Protein AF-A0A923YGQ9-F1 (afdb_monomer)

Sequence (110 aa):
MCHENSLYKIISPGEEHYGSYVIEGGFSDPKYTVQYIAFPSVDWNNASAYYILEFDNTTSQFIQLAIVPIDGKIPKQNSDFSVDPNRVVNPIGINWENGKDLSTPPFPQK

Mean predicted aligned error: 10.94 Å

Solvent-accessible surface area (backbone atoms only — not comparable to full-atom values): 6933 Å² total; per-residue (Å²): 131,92,77,84,69,69,63,51,71,58,79,53,99,94,47,82,46,51,30,43,60,49,69,52,73,46,96,86,38,61,54,31,38,38,42,34,41,33,53,61,33,76,94,44,78,61,33,50,37,40,35,45,34,43,40,30,66,83,74,38,36,34,38,41,39,52,50,57,88,52,94,65,85,53,71,76,42,75,49,76,63,84,88,74,85,85,84,72,71,67,89,78,75,69,44,83,85,68,45,62,70,71,72,61,75,96,65,85,90,126

Nearest PDB structures (foldseek):
  7u3g-assembly1_A  TM=6.692E-01  e=9.068E+00  Homo sapiens
  3tvr-assembly1_A  TM=3.800E-01  e=2.047E+00  Streptomyces coelicolor
  3tl1-assembly2_B  TM=3.322E-01  e=1.411E+00  Streptomyces coelicolor
  2res-assembly1_A  TM=5.376E-01  e=9.563E+00  Streptomyces glaucescens

Secondary structure (DSSP, 8-state):
---S--EEEEEETTEEEEEEEEEES-TTSSEEEEEEEEPPBGGGTTB--EEEEEEETTTTEEEEEEE-SSSS-PPPEEEE----------TT---HHHHGGGGS-SS---

Foldseek 3Di:
DDPDDQWDWDDDVPDIFIWGWDKDDDPPDQKIKIWTWTQQDVVQVRDIKIWIKIAGPVVQKIWIFIDGPDDDRPDIDMDGDDDDPPPDDPVVPDDPVNVVVVPDDPDDDD

Radius of gyration: 15.87 Å; Cα contacts (8 Å, |Δi|>4): 169; chains: 1; bounding box: 42×39×34 Å

Structure (mmCIF, N/CA/C/O backbone):
data_AF-A0A923YGQ9-F1
#
_entry.id   AF-A0A923YGQ9-F1
#
loop_
_atom_site.group_PDB
_atom_site.id
_atom_site.type_symbol
_atom_site.label_atom_id
_atom_site.label_alt_id
_atom_site.label_comp_id
_atom_site.label_asym_id
_atom_site.label_entity_id
_atom_site.label_seq_id
_atom_site.pdbx_PDB_ins_code
_atom_site.Cartn_x
_atom_site.Cartn_y
_atom_site.Cartn_z
_atom_site.occupancy
_atom_site.B_iso_or_equiv
_atom_site.auth_seq_id
_atom_site.auth_comp_id
_atom_site.auth_asym_id
_atom_site.auth_atom_id
_atom_site.pdbx_PDB_model_num
ATOM 1 N N . MET A 1 1 ? 4.922 -21.841 10.056 1.00 24.30 1 MET A N 1
ATOM 2 C CA . MET A 1 1 ? 4.917 -22.174 8.616 1.00 24.30 1 MET A CA 1
ATOM 3 C C . MET A 1 1 ? 3.862 -21.291 7.964 1.00 24.30 1 MET A C 1
ATOM 5 O O . MET A 1 1 ? 2.740 -21.299 8.451 1.00 24.30 1 MET A O 1
ATOM 9 N N . CYS A 1 2 ? 4.252 -20.445 7.000 1.00 27.81 2 CYS A N 1
ATOM 10 C CA . CYS A 1 2 ? 3.382 -19.457 6.345 1.00 27.81 2 CYS A CA 1
ATOM 11 C C . CYS A 1 2 ? 2.221 -20.150 5.629 1.00 27.81 2 CYS A C 1
ATOM 13 O O . CYS A 1 2 ? 2.444 -20.849 4.643 1.00 27.81 2 CYS A O 1
ATOM 15 N N . HIS A 1 3 ? 1.004 -19.960 6.129 1.00 26.33 3 HIS A N 1
ATOM 16 C CA . HIS A 1 3 ? -0.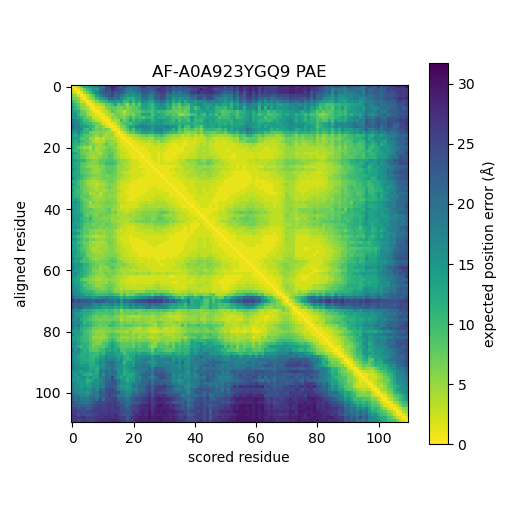206 -20.379 5.437 1.00 26.33 3 HIS A CA 1
ATOM 17 C C . HIS A 1 3 ? -0.648 -19.280 4.464 1.00 26.33 3 HIS A C 1
ATOM 19 O O . HIS A 1 3 ? -0.817 -18.131 4.856 1.00 26.33 3 HIS A O 1
ATOM 25 N N . GLU A 1 4 ? -0.790 -19.689 3.204 1.00 37.53 4 GLU A N 1
ATOM 26 C CA . GLU A 1 4 ? -1.639 -19.124 2.150 1.00 37.53 4 GLU A CA 1
ATOM 27 C C . GLU A 1 4 ? -1.487 -17.622 1.856 1.00 37.53 4 GLU A C 1
ATOM 29 O O . GLU A 1 4 ? -2.282 -16.773 2.237 1.00 37.53 4 GLU A O 1
ATOM 34 N N . ASN A 1 5 ? -0.462 -17.377 1.034 1.00 46.03 5 ASN A N 1
ATOM 35 C CA . ASN A 1 5 ? -0.346 -16.319 0.037 1.00 46.03 5 ASN A CA 1
ATOM 36 C C . ASN A 1 5 ? -0.394 -14.890 0.575 1.00 46.03 5 ASN A C 1
ATOM 38 O O . ASN A 1 5 ? -1.350 -14.150 0.366 1.00 46.03 5 ASN A O 1
ATOM 42 N N . SER A 1 6 ? 0.750 -14.452 1.101 1.00 50.09 6 SER A N 1
ATOM 43 C CA . SER A 1 6 ? 1.127 -13.043 1.288 1.00 50.09 6 SER A CA 1
ATOM 44 C C . SER A 1 6 ? 1.215 -12.238 -0.032 1.00 50.09 6 SER A C 1
ATOM 46 O O . SER A 1 6 ? 1.985 -11.286 -0.129 1.00 50.09 6 SER A O 1
ATOM 48 N N . LEU A 1 7 ? 0.470 -12.650 -1.062 1.00 54.25 7 LEU A N 1
ATOM 49 C CA . LEU A 1 7 ? 0.480 -12.125 -2.416 1.00 54.25 7 LEU A CA 1
ATOM 50 C C . LEU A 1 7 ? -0.836 -11.386 -2.635 1.00 54.25 7 LEU A C 1
ATOM 52 O O . LEU A 1 7 ? -1.906 -11.989 -2.707 1.00 54.25 7 LEU A O 1
ATOM 56 N N . TYR A 1 8 ? -0.739 -10.065 -2.658 1.00 59.19 8 TYR A N 1
ATOM 57 C CA . TYR A 1 8 ? -1.880 -9.167 -2.767 1.00 59.19 8 TYR A CA 1
ATOM 58 C C . TYR A 1 8 ? -1.795 -8.462 -4.115 1.00 59.19 8 TYR A C 1
ATOM 60 O O . TYR A 1 8 ? -0.714 -8.292 -4.678 1.00 59.19 8 TYR A O 1
ATOM 68 N N . LYS A 1 9 ? -2.954 -8.091 -4.651 1.00 59.09 9 LYS A N 1
ATOM 69 C CA . LYS A 1 9 ? -3.053 -7.282 -5.860 1.00 59.09 9 LYS A CA 1
ATOM 70 C C . LYS A 1 9 ? -3.514 -5.898 -5.436 1.00 59.09 9 LYS A C 1
ATOM 72 O O . LYS A 1 9 ? -4.609 -5.773 -4.891 1.00 59.09 9 LYS A O 1
ATOM 77 N N . ILE A 1 10 ? -2.695 -4.881 -5.682 1.00 60.25 10 ILE A N 1
ATOM 78 C CA . ILE A 1 10 ? -3.188 -3.504 -5.659 1.00 60.25 10 ILE A CA 1
ATOM 79 C C . ILE A 1 10 ? -3.832 -3.259 -7.022 1.00 60.25 10 ILE A C 1
ATOM 81 O O . ILE A 1 10 ? -3.203 -3.481 -8.058 1.00 60.25 10 ILE A O 1
ATOM 85 N N . ILE A 1 11 ? -5.104 -2.864 -7.007 1.00 56.88 11 ILE A N 1
ATOM 86 C CA . ILE A 1 11 ? -5.848 -2.461 -8.200 1.00 56.88 11 ILE A CA 1
ATOM 87 C C . ILE A 1 11 ? -6.028 -0.950 -8.109 1.00 56.88 11 ILE A C 1
ATOM 89 O O . ILE A 1 11 ? -6.793 -0.465 -7.275 1.00 56.88 11 ILE A O 1
ATOM 93 N N . SER A 1 12 ? -5.320 -0.213 -8.955 1.00 53.66 12 SER A N 1
ATOM 94 C CA . SER A 1 12 ? -5.542 1.214 -9.186 1.00 53.66 12 SER A CA 1
ATOM 95 C C . SER A 1 12 ? -6.194 1.405 -10.561 1.00 53.66 12 SER A C 1
ATOM 97 O O . SER A 1 12 ? -6.061 0.546 -11.437 1.00 53.66 12 SER A O 1
ATOM 99 N N . PRO A 1 13 ? -6.945 2.498 -10.796 1.00 44.44 13 PRO A N 1
ATOM 100 C CA . PRO A 1 13 ? -7.541 2.746 -12.106 1.00 44.44 13 PRO A CA 1
ATOM 101 C C . PRO A 1 13 ? -6.478 2.764 -13.219 1.00 44.44 13 PRO A C 1
ATOM 103 O O . PRO A 1 13 ? -5.689 3.699 -13.305 1.00 44.44 13 PRO A O 1
ATOM 106 N N . GLY A 1 14 ? -6.482 1.737 -14.075 1.00 48.34 14 GLY A N 1
ATOM 107 C CA . GLY A 1 14 ? -5.579 1.605 -15.225 1.00 48.34 14 GLY A CA 1
ATOM 108 C C . GLY A 1 14 ? -4.300 0.793 -14.988 1.00 48.34 14 GLY A C 1
ATOM 109 O O . GLY A 1 14 ? -3.602 0.526 -15.961 1.00 48.34 14 GLY A O 1
ATOM 110 N N . GLU A 1 15 ? -4.019 0.356 -13.757 1.00 58.81 15 GLU A N 1
ATOM 111 C CA . GLU A 1 15 ? -2.767 -0.321 -13.396 1.00 58.81 15 GLU A CA 1
ATOM 112 C C . GLU A 1 15 ? -3.021 -1.533 -12.481 1.00 58.81 15 GLU A C 1
ATOM 114 O O . GLU A 1 15 ? -3.774 -1.475 -11.505 1.00 58.81 15 GLU A O 1
ATOM 119 N N . GLU A 1 16 ? -2.384 -2.660 -12.805 1.00 65.25 16 GLU A N 1
ATOM 120 C CA . GLU A 1 16 ? -2.484 -3.904 -12.044 1.00 65.25 16 GLU A CA 1
ATOM 121 C C . GLU A 1 16 ? -1.088 -4.407 -11.677 1.00 65.25 16 GLU A C 1
ATOM 123 O O . GLU A 1 16 ? -0.341 -4.877 -12.536 1.00 65.25 16 GLU A O 1
ATOM 128 N N . HIS A 1 17 ? -0.746 -4.367 -10.389 1.00 70.75 17 HIS A N 1
ATOM 129 C CA . HIS A 1 17 ? 0.571 -4.798 -9.927 1.00 70.75 17 HIS A CA 1
ATOM 130 C C . HIS A 1 17 ? 0.448 -5.875 -8.861 1.00 70.75 17 HIS A C 1
ATOM 132 O O . HIS A 1 17 ? -0.185 -5.662 -7.827 1.00 70.75 17 HIS A O 1
ATOM 138 N N . TYR A 1 18 ? 1.083 -7.020 -9.110 1.00 75.19 18 TYR A N 1
ATOM 139 C CA . TYR A 1 18 ? 1.277 -8.079 -8.122 1.00 75.19 18 TYR A CA 1
ATOM 140 C C . TYR A 1 18 ? 2.514 -7.804 -7.278 1.00 75.19 18 TYR A C 1
ATOM 142 O O . TYR A 1 18 ? 3.455 -7.153 -7.731 1.00 75.19 18 TYR A O 1
ATOM 150 N N . GLY A 1 19 ? 2.518 -8.316 -6.055 1.00 76.31 19 GLY A N 1
ATOM 151 C CA . GLY A 1 19 ? 3.586 -8.038 -5.118 1.00 76.31 19 GLY A CA 1
ATOM 152 C C . GLY A 1 19 ? 3.380 -8.721 -3.782 1.00 76.31 19 GLY A C 1
ATOM 153 O O . GLY A 1 19 ? 2.404 -9.441 -3.554 1.00 76.31 19 GLY A O 1
ATOM 154 N N . SER A 1 20 ? 4.335 -8.468 -2.902 1.00 81.62 20 SER A N 1
ATOM 155 C CA . SER A 1 20 ? 4.347 -8.979 -1.536 1.00 81.62 20 SER A CA 1
ATOM 156 C C . SER A 1 20 ? 4.152 -7.832 -0.557 1.00 81.62 20 SER A C 1
ATOM 158 O O . SER A 1 20 ? 4.507 -6.692 -0.857 1.00 81.62 20 SER A O 1
ATOM 160 N N . TYR A 1 21 ? 3.645 -8.129 0.636 1.00 85.00 21 TYR A N 1
ATOM 161 C CA . TYR A 1 21 ? 3.467 -7.120 1.676 1.00 85.00 21 TYR A CA 1
ATOM 162 C C . TYR A 1 21 ? 3.826 -7.618 3.071 1.00 85.00 21 TYR A C 1
ATOM 164 O O . TYR A 1 21 ? 3.863 -8.818 3.347 1.00 85.00 21 TYR A O 1
ATOM 172 N N . VAL A 1 22 ? 4.036 -6.649 3.953 1.00 87.25 22 VAL A N 1
ATOM 173 C CA . VAL A 1 22 ? 4.053 -6.809 5.404 1.00 87.25 22 VAL A CA 1
ATOM 174 C C . VAL A 1 22 ? 3.000 -5.871 5.984 1.00 87.25 22 VAL A C 1
ATOM 176 O O . VAL A 1 22 ? 2.790 -4.773 5.467 1.00 87.25 22 VAL A O 1
ATOM 179 N N . ILE A 1 23 ? 2.321 -6.311 7.041 1.00 87.75 23 ILE A N 1
ATOM 180 C CA . ILE A 1 23 ? 1.356 -5.499 7.780 1.00 87.75 23 ILE A CA 1
ATOM 181 C C . ILE A 1 23 ? 1.883 -5.199 9.182 1.00 87.75 23 ILE A C 1
ATOM 183 O O . ILE A 1 23 ? 2.387 -6.086 9.873 1.00 87.75 23 ILE A O 1
ATOM 187 N N . GLU A 1 24 ? 1.754 -3.942 9.591 1.00 92.81 24 GLU A N 1
ATOM 188 C CA . GLU A 1 24 ? 1.865 -3.505 10.977 1.00 92.81 24 GLU A CA 1
ATOM 189 C C . GLU A 1 24 ? 0.446 -3.314 11.535 1.00 92.81 24 GLU A C 1
ATOM 191 O O . GLU A 1 24 ? -0.319 -2.487 11.030 1.00 92.81 24 GLU A O 1
ATOM 196 N N . GLY A 1 25 ? 0.090 -4.115 12.544 1.00 91.38 25 GLY A N 1
ATOM 197 C CA . GLY A 1 25 ? -1.287 -4.273 13.026 1.00 91.38 25 GLY A CA 1
ATOM 198 C C . GLY A 1 25 ? -2.036 -5.411 12.320 1.00 91.38 25 GLY A C 1
ATOM 199 O O . GLY A 1 25 ? -1.430 -6.310 11.731 1.00 91.38 25 GLY A O 1
ATOM 200 N N . GLY A 1 26 ? -3.364 -5.386 12.397 1.00 87.62 26 GLY A N 1
ATOM 201 C CA . GLY A 1 26 ? -4.274 -6.294 11.703 1.00 87.62 26 GLY A CA 1
ATOM 202 C C . GLY A 1 26 ? -5.297 -5.548 10.847 1.00 87.62 26 GLY A C 1
ATOM 203 O O . GLY A 1 26 ? -5.675 -4.423 11.149 1.00 87.62 26 GLY A O 1
ATOM 204 N N . PHE A 1 27 ? -5.809 -6.195 9.794 1.00 84.81 27 PHE A N 1
ATOM 205 C CA . PHE A 1 27 ? -6.809 -5.592 8.893 1.00 84.81 27 PHE A CA 1
ATOM 206 C C . PHE A 1 27 ? -8.108 -5.156 9.592 1.00 84.81 27 PHE A C 1
ATOM 208 O O . PHE A 1 27 ? -8.850 -4.343 9.052 1.00 84.81 27 PHE A O 1
ATOM 215 N N . SER A 1 28 ? -8.400 -5.704 10.775 1.00 87.69 28 SER A N 1
ATOM 216 C CA . SER A 1 28 ? -9.553 -5.335 11.602 1.00 87.69 28 SER A CA 1
ATOM 217 C C . SER A 1 28 ? -9.279 -4.188 12.577 1.00 87.69 28 SER A C 1
ATOM 219 O O . SER A 1 28 ? -10.203 -3.744 13.258 1.00 87.69 28 SER A O 1
ATOM 221 N N . ASP A 1 29 ? -8.033 -3.732 12.695 1.00 93.19 29 ASP A N 1
ATOM 222 C CA . ASP A 1 29 ? -7.672 -2.682 13.643 1.00 93.19 29 ASP A CA 1
ATOM 223 C C . ASP A 1 29 ? -8.189 -1.319 13.158 1.00 93.19 29 ASP A C 1
ATOM 225 O O . ASP A 1 29 ? -8.331 -1.108 11.952 1.00 93.19 29 ASP A O 1
ATOM 229 N N . PRO A 1 30 ? -8.454 -0.351 14.058 1.00 95.50 30 PRO A N 1
ATOM 230 C CA . PRO A 1 30 ? -8.910 0.982 13.658 1.00 95.50 30 PRO A CA 1
ATOM 231 C C . PRO A 1 30 ? -7.970 1.664 12.660 1.00 95.50 30 PRO A C 1
ATOM 233 O O . PRO A 1 30 ? -8.426 2.399 11.787 1.00 95.50 30 PRO A O 1
ATOM 236 N N . LYS A 1 31 ? -6.664 1.407 12.800 1.00 95.94 31 LYS A N 1
ATOM 237 C CA . LYS A 1 31 ? -5.611 1.849 11.892 1.00 95.94 31 LYS A CA 1
ATOM 238 C C . LYS A 1 31 ? -4.596 0.738 11.703 1.00 95.94 31 LYS A C 1
ATOM 240 O O . LYS A 1 31 ? -4.236 0.083 12.678 1.00 95.94 31 LYS A O 1
ATOM 245 N N . TYR A 1 32 ? -4.117 0.572 10.480 1.00 94.00 32 TYR A N 1
ATOM 246 C CA . TYR A 1 32 ? -3.055 -0.376 10.156 1.00 94.00 32 TYR A CA 1
ATOM 247 C C . TYR A 1 32 ? -2.226 0.141 8.981 1.00 94.00 32 TYR A C 1
ATOM 249 O O . TYR A 1 32 ? -2.702 0.942 8.171 1.00 94.00 32 TYR A O 1
ATOM 257 N N . THR A 1 33 ? -0.988 -0.337 8.884 1.00 94.00 33 THR A N 1
ATOM 258 C CA . THR A 1 33 ? -0.069 0.047 7.810 1.00 94.00 33 THR A CA 1
ATOM 259 C C . THR A 1 33 ? 0.316 -1.178 7.002 1.00 94.00 33 THR A C 1
ATOM 261 O O . THR A 1 33 ? 0.738 -2.191 7.556 1.00 94.00 33 THR A O 1
ATOM 264 N N . VAL A 1 34 ? 0.208 -1.078 5.682 1.00 90.62 34 VAL A N 1
ATOM 265 C CA . VAL A 1 34 ? 0.679 -2.088 4.736 1.00 90.62 34 VAL A CA 1
ATOM 266 C C . VAL A 1 34 ? 1.899 -1.544 4.006 1.00 90.62 34 VAL A C 1
ATOM 268 O O . VAL A 1 34 ? 1.842 -0.513 3.339 1.00 90.62 34 VAL A O 1
ATOM 271 N N . GLN A 1 35 ? 3.010 -2.260 4.123 1.00 91.81 35 GLN A N 1
ATOM 272 C CA . GLN A 1 35 ? 4.232 -2.024 3.366 1.00 91.81 35 GLN A CA 1
ATOM 273 C C . GLN A 1 35 ? 4.247 -3.014 2.211 1.00 91.81 35 GLN A C 1
ATOM 275 O O . GLN A 1 35 ? 4.314 -4.219 2.443 1.00 91.81 35 GLN A O 1
ATOM 280 N N . TYR A 1 36 ? 4.146 -2.527 0.980 1.00 87.38 36 TYR A N 1
ATOM 281 C CA . TYR A 1 36 ? 3.955 -3.359 -0.204 1.00 87.38 36 TYR A CA 1
ATOM 282 C C . TYR A 1 36 ? 5.092 -3.154 -1.204 1.00 87.38 36 TYR A C 1
ATOM 284 O O . TYR A 1 36 ? 5.442 -2.025 -1.535 1.00 87.38 36 TYR A O 1
ATOM 292 N N . ILE A 1 37 ? 5.666 -4.247 -1.700 1.00 88.06 37 ILE A N 1
ATOM 293 C CA . ILE A 1 37 ? 6.667 -4.242 -2.769 1.00 88.06 37 ILE A CA 1
ATOM 294 C C . ILE A 1 37 ? 6.021 -4.861 -4.001 1.00 88.06 37 ILE A C 1
ATOM 296 O O . ILE A 1 37 ? 5.767 -6.068 -4.038 1.00 88.06 37 ILE A O 1
ATOM 300 N N . ALA A 1 38 ? 5.787 -4.034 -5.014 1.00 83.38 38 ALA A N 1
ATOM 301 C CA . ALA A 1 38 ? 5.335 -4.492 -6.312 1.00 83.38 38 ALA A CA 1
ATOM 302 C C . ALA A 1 38 ? 6.471 -5.212 -7.047 1.00 83.38 38 ALA A C 1
ATOM 304 O O . ALA A 1 38 ? 7.637 -4.801 -6.999 1.00 83.38 38 ALA A O 1
ATOM 305 N N . PHE A 1 39 ? 6.129 -6.276 -7.763 1.00 83.00 39 PHE A N 1
ATOM 306 C CA . PHE A 1 39 ? 7.038 -6.912 -8.705 1.00 83.00 39 PHE A CA 1
ATOM 307 C C . PHE A 1 39 ? 7.444 -5.937 -9.819 1.00 83.00 39 PHE A C 1
ATOM 309 O O . PHE A 1 39 ? 6.732 -4.962 -10.073 1.00 83.00 39 PHE A O 1
ATOM 316 N N . PRO A 1 40 ? 8.589 -6.182 -10.478 1.00 83.19 40 PRO A N 1
ATOM 317 C CA . PRO A 1 40 ? 9.037 -5.365 -11.593 1.00 83.19 40 PRO A CA 1
ATOM 318 C C . PRO A 1 40 ? 7.952 -5.149 -12.654 1.00 83.19 40 PRO A C 1
ATOM 320 O O . PRO A 1 40 ? 7.374 -6.120 -13.141 1.00 83.19 40 PRO A O 1
ATOM 323 N N . SER A 1 41 ? 7.710 -3.889 -13.029 1.00 79.06 41 SER A N 1
ATOM 324 C CA . SER A 1 41 ? 6.779 -3.523 -14.107 1.00 79.06 41 SER A CA 1
ATOM 325 C C . SER A 1 41 ? 7.446 -2.635 -15.148 1.00 79.06 41 SER A C 1
ATOM 327 O O . SER A 1 41 ? 8.346 -1.849 -14.837 1.00 79.06 41 SER A O 1
ATOM 329 N N . VAL A 1 42 ? 6.954 -2.712 -16.384 1.00 80.31 42 VAL A N 1
ATOM 330 C CA . VAL A 1 42 ? 7.320 -1.805 -17.481 1.00 80.31 42 VAL A CA 1
ATOM 331 C C . VAL A 1 42 ? 7.034 -0.343 -17.131 1.00 80.31 42 VAL A C 1
ATOM 333 O O . VAL A 1 42 ? 7.798 0.532 -17.535 1.00 80.31 42 VAL A O 1
ATOM 336 N N . ASP A 1 43 ? 6.021 -0.096 -16.296 1.00 77.38 43 ASP A N 1
ATOM 337 C CA . ASP A 1 43 ? 5.627 1.239 -15.822 1.00 77.38 43 ASP A CA 1
ATOM 338 C C . ASP A 1 43 ? 6.727 1.913 -14.991 1.00 77.38 43 ASP A C 1
ATOM 340 O O . ASP A 1 43 ? 6.799 3.139 -14.916 1.00 77.38 43 ASP A O 1
ATOM 344 N N . TRP A 1 44 ? 7.640 1.117 -14.421 1.00 79.62 44 TRP A N 1
ATOM 345 C CA . TRP A 1 44 ? 8.772 1.589 -13.621 1.00 79.62 44 TRP A CA 1
ATOM 346 C C . TRP A 1 44 ? 10.118 1.154 -14.198 1.00 79.62 44 TRP A C 1
ATOM 348 O O . TRP A 1 44 ? 11.058 0.879 -13.453 1.00 79.62 44 TRP A O 1
ATOM 358 N N . ASN A 1 45 ? 10.223 1.081 -15.529 1.00 82.81 45 ASN A N 1
ATOM 359 C CA . ASN A 1 45 ? 11.445 0.683 -16.237 1.00 82.81 45 ASN A CA 1
ATOM 360 C C . ASN A 1 45 ? 11.959 -0.708 -15.811 1.00 82.81 45 ASN A C 1
ATOM 362 O O . ASN A 1 45 ? 13.149 -0.906 -15.564 1.00 82.81 45 ASN A O 1
ATOM 366 N N . ASN A 1 46 ? 11.039 -1.670 -15.698 1.00 83.50 46 ASN A N 1
ATOM 367 C CA . ASN A 1 46 ? 11.295 -3.030 -15.214 1.00 83.50 46 ASN A CA 1
ATOM 368 C C . ASN A 1 46 ? 11.930 -3.070 -13.817 1.00 83.50 46 ASN A C 1
ATOM 370 O O . ASN A 1 46 ? 12.680 -3.994 -13.496 1.00 83.50 46 ASN A O 1
ATOM 374 N N . ALA A 1 47 ? 11.631 -2.077 -12.982 1.00 84.62 47 ALA A N 1
ATOM 375 C CA . ALA A 1 47 ? 12.024 -2.051 -11.585 1.00 84.62 47 ALA A CA 1
ATOM 376 C C . ALA A 1 47 ? 10.806 -2.220 -10.670 1.00 84.62 47 ALA A C 1
ATOM 378 O O . ALA A 1 47 ? 9.662 -2.062 -11.093 1.00 84.62 47 ALA A O 1
ATOM 379 N N . SER A 1 48 ? 11.057 -2.580 -9.414 1.00 86.38 48 SER A N 1
ATOM 380 C CA . SER A 1 48 ? 10.019 -2.684 -8.387 1.00 86.38 48 SER A CA 1
ATOM 381 C C . SER A 1 48 ? 9.636 -1.314 -7.838 1.00 86.38 48 SER A C 1
ATOM 383 O O . SER A 1 48 ? 10.477 -0.421 -7.731 1.00 86.38 48 SER A O 1
ATOM 385 N N . ALA A 1 49 ? 8.382 -1.193 -7.411 1.00 86.38 49 ALA A N 1
ATOM 386 C CA . ALA A 1 4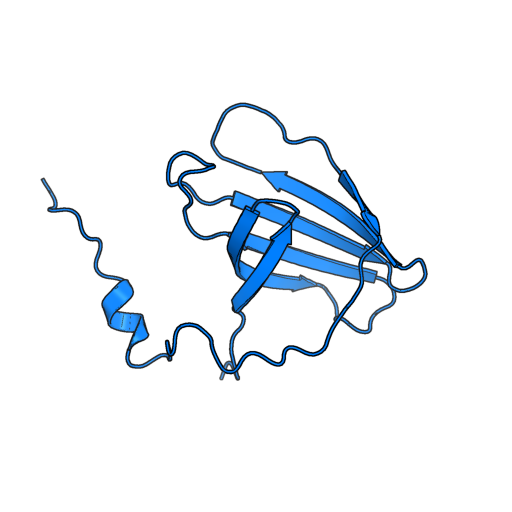9 ? 7.874 -0.051 -6.662 1.00 86.38 49 ALA A CA 1
ATOM 387 C C . ALA A 1 49 ? 7.621 -0.440 -5.204 1.00 86.38 49 ALA A C 1
ATOM 389 O O . ALA A 1 49 ? 7.144 -1.540 -4.920 1.00 86.38 49 ALA A O 1
ATOM 390 N N . TYR A 1 50 ? 7.923 0.467 -4.279 1.00 89.62 50 TYR A N 1
ATOM 391 C CA . TYR A 1 50 ? 7.606 0.304 -2.865 1.00 89.62 50 TYR A CA 1
ATOM 392 C C . TYR A 1 50 ? 6.489 1.256 -2.459 1.00 89.62 50 TYR A C 1
ATOM 394 O O . TYR A 1 50 ? 6.540 2.446 -2.761 1.00 89.62 50 TYR A O 1
ATOM 402 N N . TYR A 1 51 ? 5.507 0.737 -1.737 1.00 88.44 51 TYR A N 1
ATOM 403 C CA . TYR A 1 51 ? 4.357 1.480 -1.263 1.00 88.44 51 TYR A CA 1
ATOM 404 C C . TYR A 1 51 ? 4.262 1.397 0.252 1.00 88.44 51 TYR A C 1
ATOM 406 O O . TYR A 1 51 ? 4.439 0.333 0.846 1.00 88.44 51 TYR A O 1
ATOM 414 N N . ILE A 1 52 ? 3.913 2.523 0.863 1.00 91.94 52 ILE A N 1
ATOM 415 C CA . ILE A 1 52 ? 3.406 2.580 2.230 1.00 91.94 52 ILE A CA 1
ATOM 416 C C . ILE A 1 52 ? 1.945 2.996 2.136 1.00 91.94 52 ILE A C 1
ATOM 418 O O . ILE A 1 52 ? 1.636 4.063 1.600 1.00 91.94 52 ILE A O 1
ATOM 422 N N . LEU A 1 53 ? 1.065 2.138 2.639 1.00 91.12 53 LEU A N 1
ATOM 423 C CA . LEU A 1 53 ? -0.374 2.341 2.652 1.00 91.12 53 LEU A CA 1
ATOM 424 C C . LEU A 1 53 ? -0.841 2.408 4.105 1.00 91.12 53 LEU A C 1
ATOM 426 O O . LEU A 1 53 ? -0.734 1.420 4.829 1.00 91.12 53 LEU A O 1
ATOM 430 N N . GLU A 1 54 ? -1.342 3.557 4.538 1.00 94.12 54 GLU A N 1
ATOM 431 C CA . GLU A 1 54 ? -1.870 3.741 5.893 1.00 94.12 54 GLU A CA 1
ATOM 432 C C . GLU A 1 54 ? -3.392 3.779 5.807 1.00 94.12 54 GLU A C 1
ATOM 434 O O . GLU A 1 54 ? -3.947 4.629 5.111 1.00 94.12 54 GLU A O 1
ATOM 439 N N . PHE A 1 55 ? -4.067 2.870 6.499 1.00 93.06 55 PHE A N 1
ATOM 440 C CA . PHE A 1 55 ? -5.519 2.735 6.459 1.00 93.06 55 PHE A CA 1
ATOM 441 C C . PHE A 1 55 ? -6.147 3.196 7.769 1.00 93.06 55 PHE A C 1
ATOM 443 O O . PHE A 1 55 ? -5.612 2.947 8.851 1.00 93.06 55 PHE A O 1
ATOM 450 N N . ASP A 1 56 ? -7.314 3.826 7.666 1.00 95.56 56 ASP A N 1
ATOM 451 C CA . ASP A 1 56 ? -8.175 4.185 8.785 1.00 95.56 56 ASP A CA 1
ATOM 452 C C . ASP A 1 56 ? -9.567 3.568 8.573 1.00 95.56 56 ASP A C 1
ATOM 454 O O . ASP A 1 56 ? -10.409 4.093 7.841 1.00 95.56 56 ASP A O 1
ATOM 458 N N . ASN A 1 57 ? -9.820 2.439 9.239 1.00 90.50 57 ASN A N 1
ATOM 459 C CA . ASN A 1 57 ? -11.092 1.716 9.172 1.00 90.50 57 ASN A CA 1
ATOM 460 C C . ASN A 1 57 ? -12.261 2.506 9.780 1.00 90.50 57 ASN A C 1
ATOM 462 O O . ASN A 1 57 ? -13.416 2.215 9.482 1.00 90.50 57 ASN A O 1
ATOM 466 N N . THR A 1 58 ? -11.990 3.495 10.639 1.00 94.69 58 THR A N 1
ATOM 467 C CA . THR A 1 58 ? -13.046 4.298 11.277 1.00 94.69 58 THR A CA 1
ATOM 468 C C . THR A 1 58 ? -13.621 5.348 10.335 1.00 94.69 58 THR A C 1
ATOM 470 O O . THR A 1 58 ? -14.776 5.742 10.484 1.00 94.69 58 THR A O 1
ATOM 473 N N . THR A 1 59 ? -12.825 5.783 9.357 1.00 93.94 59 THR A N 1
ATOM 474 C CA . THR A 1 59 ? -13.203 6.808 8.375 1.00 93.94 59 THR A CA 1
ATOM 475 C C . THR A 1 59 ? -13.272 6.285 6.943 1.00 93.94 59 THR A C 1
ATOM 477 O O . THR A 1 59 ? -13.671 7.039 6.061 1.00 93.94 59 THR A O 1
ATOM 480 N N . SER A 1 60 ? -12.892 5.025 6.710 1.00 89.50 60 SER A N 1
ATOM 481 C CA . SER A 1 60 ? -12.758 4.410 5.381 1.00 89.50 60 SER A CA 1
ATOM 482 C C . SER A 1 60 ? -11.820 5.174 4.441 1.00 89.50 60 SER A C 1
ATOM 484 O O . SER A 1 60 ? -11.954 5.088 3.223 1.00 89.50 60 SER A O 1
ATOM 486 N N . GLN A 1 61 ? -10.841 5.884 5.004 1.00 90.31 61 GLN A N 1
ATOM 487 C CA . GLN A 1 61 ? -9.822 6.615 4.256 1.00 90.31 61 GLN A CA 1
ATOM 488 C C . GLN A 1 61 ? -8.478 5.902 4.319 1.00 90.31 61 GLN A C 1
ATOM 490 O O . GLN A 1 61 ? -8.128 5.274 5.321 1.00 90.31 61 GLN A O 1
ATOM 495 N N . PHE A 1 62 ? -7.692 6.046 3.260 1.00 88.94 62 PHE A N 1
ATOM 496 C CA . PHE A 1 62 ? -6.307 5.613 3.246 1.00 88.94 62 PHE A CA 1
ATOM 497 C C . PHE A 1 62 ? -5.382 6.670 2.655 1.00 88.94 62 PHE A C 1
ATOM 499 O O . PHE A 1 62 ? -5.778 7.545 1.880 1.00 88.94 62 PHE A O 1
ATOM 506 N N . ILE A 1 63 ? -4.121 6.553 3.041 1.00 91.50 63 ILE A N 1
ATOM 507 C CA . ILE A 1 63 ? -2.988 7.319 2.551 1.00 91.50 63 ILE A CA 1
ATOM 508 C C . ILE A 1 63 ? -2.093 6.377 1.755 1.00 91.50 63 ILE A C 1
ATOM 510 O O . ILE A 1 63 ? -1.776 5.289 2.226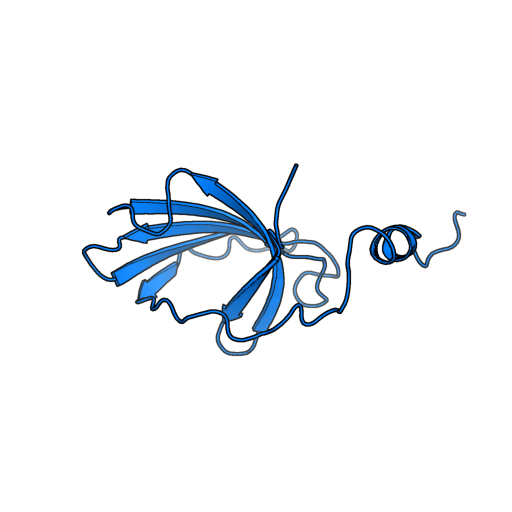 1.00 91.50 63 ILE A O 1
ATOM 514 N N . GLN A 1 64 ? -1.608 6.833 0.603 1.00 90.06 64 GLN A N 1
ATOM 515 C CA . GLN A 1 64 ? -0.599 6.138 -0.190 1.00 90.06 64 GLN A CA 1
ATOM 516 C C . GLN A 1 64 ? 0.643 7.002 -0.378 1.00 90.06 64 GLN A C 1
ATOM 518 O O . GLN A 1 64 ? 0.570 8.145 -0.836 1.00 90.06 64 GLN A O 1
ATOM 523 N N . LEU A 1 65 ? 1.798 6.410 -0.091 1.00 90.69 65 LEU A N 1
ATOM 524 C CA . LEU A 1 65 ? 3.105 6.886 -0.519 1.00 90.69 65 LEU A CA 1
ATOM 525 C C . LEU A 1 65 ? 3.732 5.836 -1.433 1.00 90.69 65 LEU A C 1
ATOM 527 O O . LEU A 1 65 ? 3.825 4.678 -1.041 1.00 90.69 65 LEU A O 1
ATOM 531 N N . ALA A 1 66 ? 4.200 6.250 -2.610 1.00 87.00 66 ALA A N 1
ATOM 532 C CA . ALA A 1 66 ? 4.905 5.383 -3.547 1.00 87.00 66 ALA A CA 1
ATOM 533 C C . ALA A 1 66 ? 6.346 5.868 -3.756 1.00 87.00 66 ALA A C 1
ATOM 535 O O . ALA A 1 66 ? 6.604 7.060 -3.937 1.00 87.00 66 ALA A O 1
ATOM 536 N N . ILE A 1 67 ? 7.285 4.927 -3.724 1.00 87.94 67 ILE A N 1
ATOM 537 C CA . ILE A 1 67 ? 8.713 5.126 -3.956 1.00 87.94 67 ILE A CA 1
ATOM 538 C C . ILE A 1 67 ? 9.092 4.264 -5.157 1.00 87.94 67 ILE A C 1
ATOM 540 O O . ILE A 1 67 ? 9.070 3.034 -5.077 1.00 87.94 67 ILE A O 1
ATOM 544 N N . VAL A 1 68 ? 9.432 4.918 -6.267 1.00 85.06 68 VAL A N 1
ATOM 545 C CA . VAL A 1 68 ? 9.819 4.269 -7.524 1.00 85.06 68 VAL A CA 1
ATOM 546 C C . VAL A 1 68 ? 11.230 4.695 -7.946 1.00 85.06 68 VAL A C 1
ATOM 548 O O . VAL A 1 68 ? 11.659 5.793 -7.587 1.00 85.06 68 VAL A O 1
ATOM 551 N N . PRO A 1 69 ? 11.974 3.859 -8.692 1.00 75.12 69 PRO A N 1
ATOM 552 C CA . PRO A 1 69 ? 13.351 4.169 -9.097 1.00 75.12 69 PRO A CA 1
ATOM 553 C C . PRO A 1 69 ? 13.466 5.193 -10.232 1.00 75.12 69 PRO A C 1
ATOM 555 O O . PRO A 1 69 ? 14.559 5.689 -10.493 1.00 75.12 69 PRO A O 1
ATOM 558 N N . ILE A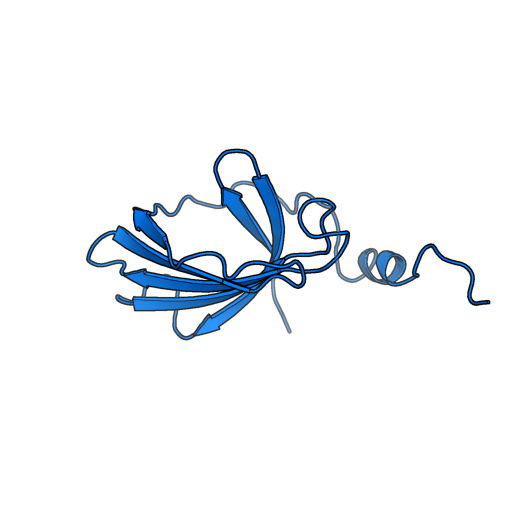 1 70 ? 12.364 5.481 -10.927 1.00 68.88 70 ILE A N 1
ATOM 559 C CA . ILE A 1 70 ? 12.299 6.485 -11.992 1.00 68.88 70 ILE A CA 1
ATOM 560 C C . ILE A 1 70 ? 11.956 7.868 -11.431 1.00 68.88 70 ILE A C 1
ATOM 562 O O . ILE A 1 70 ? 11.231 7.995 -10.448 1.00 68.88 70 ILE A O 1
ATOM 566 N N . ASP A 1 71 ? 12.524 8.897 -12.062 1.00 55.03 71 ASP A N 1
ATOM 567 C CA . ASP A 1 71 ? 12.493 10.286 -11.604 1.00 55.03 71 ASP A CA 1
ATOM 568 C C . ASP A 1 71 ? 11.075 10.801 -11.318 1.00 55.03 71 ASP A C 1
ATOM 570 O O . ASP A 1 71 ? 10.193 10.792 -12.176 1.00 55.03 71 ASP A O 1
ATOM 574 N N . GLY A 1 72 ? 10.898 11.319 -10.102 1.00 59.91 72 GLY A N 1
ATOM 575 C CA . GLY A 1 72 ? 9.671 11.957 -9.640 1.00 59.91 72 GLY A CA 1
ATOM 576 C C . GLY A 1 72 ? 9.204 11.387 -8.307 1.00 59.91 72 GLY A C 1
ATOM 577 O O . GLY A 1 72 ? 8.824 10.226 -8.199 1.00 59.91 72 GLY A O 1
ATOM 578 N N . LYS A 1 73 ? 9.186 12.223 -7.263 1.00 66.00 73 LYS A N 1
ATOM 579 C CA . LYS A 1 73 ? 8.462 11.877 -6.035 1.00 66.00 73 LYS A CA 1
ATOM 580 C C . LYS A 1 73 ? 6.982 11.799 -6.391 1.00 66.00 73 LYS A C 1
ATOM 582 O O . LYS A 1 73 ? 6.373 12.842 -6.624 1.00 66.00 73 LYS A O 1
ATOM 587 N N . ILE A 1 74 ? 6.418 10.592 -6.431 1.00 76.12 74 ILE A N 1
ATOM 588 C CA . ILE A 1 74 ? 4.970 10.421 -6.540 1.00 76.12 74 ILE A CA 1
ATOM 589 C C . ILE A 1 74 ? 4.360 11.125 -5.318 1.00 76.12 74 ILE A C 1
ATOM 591 O O . ILE A 1 74 ? 4.724 10.791 -4.183 1.00 76.12 74 ILE A O 1
ATOM 595 N N . PRO A 1 75 ? 3.505 12.148 -5.508 1.00 82.00 75 PRO A N 1
ATOM 596 C CA . PRO A 1 75 ? 2.901 12.848 -4.389 1.00 82.00 75 PRO A CA 1
ATOM 597 C C . PRO A 1 75 ? 2.108 11.882 -3.514 1.00 82.00 75 PRO A C 1
ATOM 599 O O . PRO A 1 75 ? 1.490 10.944 -4.014 1.00 82.00 75 PRO A O 1
ATOM 602 N N . LYS A 1 76 ? 2.086 12.147 -2.206 1.00 87.12 76 LYS A N 1
ATOM 603 C CA . LYS A 1 76 ? 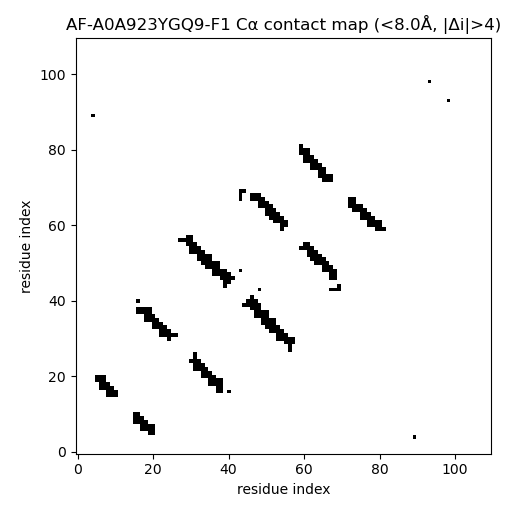1.205 11.430 -1.286 1.00 87.12 76 LYS A CA 1
ATOM 604 C C . LYS A 1 76 ? -0.245 11.578 -1.755 1.00 87.12 76 LYS A C 1
ATOM 606 O O . LYS A 1 76 ? -0.701 12.694 -2.007 1.00 87.12 76 LYS A O 1
ATOM 611 N N . GLN A 1 77 ? -0.951 10.459 -1.847 1.00 85.12 77 GLN A N 1
ATOM 612 C CA . GLN A 1 77 ? -2.360 10.411 -2.225 1.00 85.12 77 GLN A CA 1
ATOM 613 C C . GLN A 1 77 ? -3.211 10.065 -1.006 1.00 85.12 77 GLN A C 1
ATOM 615 O O . GLN A 1 77 ? -2.766 9.321 -0.135 1.00 85.12 77 GLN A O 1
ATOM 620 N N . ASN A 1 78 ? -4.424 10.612 -0.957 1.00 88.75 78 ASN A N 1
ATOM 621 C CA . ASN A 1 78 ? -5.440 10.250 0.026 1.00 88.75 78 ASN A CA 1
ATOM 622 C C . ASN A 1 78 ? -6.714 9.898 -0.738 1.00 88.75 78 ASN A C 1
ATOM 624 O O . ASN A 1 78 ? -7.089 10.635 -1.655 1.00 88.75 78 ASN A O 1
ATOM 628 N N . SER A 1 79 ? -7.358 8.792 -0.392 1.00 82.75 79 SER A N 1
ATOM 629 C CA . SER A 1 79 ? -8.604 8.380 -1.036 1.00 82.75 79 SER A CA 1
ATOM 630 C C . SER A 1 79 ? -9.409 7.463 -0.121 1.00 82.75 79 SER A C 1
ATOM 632 O O . SER A 1 79 ? -8.953 7.103 0.965 1.00 82.75 79 SER A O 1
ATOM 634 N N . ASP A 1 80 ? -10.608 7.102 -0.556 1.00 84.12 80 ASP A N 1
ATOM 635 C CA . ASP A 1 80 ? -11.453 6.142 0.143 1.00 84.12 80 ASP A CA 1
ATOM 636 C C . ASP A 1 80 ? -11.036 4.712 -0.222 1.00 84.12 80 ASP A C 1
ATOM 638 O O . ASP A 1 80 ? -10.525 4.460 -1.317 1.00 84.12 80 ASP A O 1
ATOM 642 N N . PHE A 1 81 ? -11.273 3.756 0.675 1.00 79.25 81 PHE A N 1
ATOM 643 C CA . PHE A 1 81 ? -11.066 2.337 0.386 1.00 79.25 81 PHE A CA 1
ATOM 644 C C . PHE A 1 81 ? -12.268 1.485 0.788 1.00 79.25 81 PHE A C 1
ATOM 646 O O . PHE A 1 81 ? -13.076 1.846 1.642 1.00 79.25 81 PHE A O 1
ATOM 653 N N . SER A 1 82 ? -12.356 0.311 0.171 1.00 72.00 82 SER A N 1
ATOM 654 C CA . SER A 1 82 ? -13.271 -0.756 0.566 1.00 72.00 82 SER A CA 1
ATOM 655 C C . SER A 1 82 ? -12.521 -2.085 0.579 1.00 72.00 82 SER A C 1
ATOM 657 O O . SER A 1 82 ? -11.496 -2.237 -0.087 1.00 72.00 82 SER A O 1
ATOM 659 N N . VAL A 1 83 ? -13.001 -3.026 1.389 1.00 70.00 83 VAL A N 1
ATOM 660 C CA . VAL A 1 83 ? -12.425 -4.365 1.511 1.00 70.00 83 VAL A CA 1
ATOM 661 C C . VAL A 1 83 ? -13.471 -5.365 1.058 1.00 70.00 83 VAL A C 1
ATOM 663 O O . VAL A 1 83 ? -14.544 -5.456 1.653 1.00 70.00 83 VAL A O 1
ATOM 666 N N . ASP A 1 84 ? -13.131 -6.141 0.036 1.00 65.00 84 ASP A N 1
ATOM 667 C CA . ASP A 1 84 ? -13.973 -7.215 -0.473 1.00 65.00 84 ASP A CA 1
ATOM 668 C C . ASP A 1 84 ? -13.366 -8.590 -0.164 1.00 65.00 84 ASP A C 1
ATOM 670 O O . ASP A 1 84 ? -12.139 -8.742 -0.142 1.00 65.00 84 ASP A O 1
ATOM 674 N N . PRO A 1 85 ? -14.197 -9.630 0.046 1.00 64.88 85 PRO A N 1
ATOM 675 C CA . PRO A 1 85 ? -13.706 -10.993 0.176 1.00 64.88 85 PRO A CA 1
ATOM 676 C C . PRO A 1 85 ? -12.894 -11.394 -1.059 1.00 64.88 85 PRO A C 1
ATOM 678 O O . PRO A 1 85 ? -13.398 -11.328 -2.184 1.00 64.88 85 PRO A O 1
ATOM 681 N N . ASN A 1 86 ? -11.668 -11.883 -0.857 1.00 61.53 86 ASN A N 1
ATOM 682 C CA . ASN A 1 86 ? -10.895 -12.462 -1.948 1.00 61.53 86 ASN A CA 1
ATOM 683 C C . ASN A 1 86 ? -11.571 -13.760 -2.425 1.00 61.53 86 ASN A C 1
ATOM 685 O O . ASN A 1 86 ? -11.506 -14.790 -1.757 1.00 61.53 86 ASN A O 1
ATOM 689 N N . ARG A 1 87 ? -12.238 -13.706 -3.583 1.00 65.56 87 ARG A N 1
ATOM 690 C CA . ARG A 1 87 ? -12.871 -14.874 -4.225 1.00 65.56 87 ARG A CA 1
ATOM 691 C C . ARG A 1 87 ? -11.952 -15.578 -5.225 1.00 65.56 87 ARG A C 1
ATOM 693 O O . ARG A 1 87 ? -12.369 -16.551 -5.849 1.00 65.56 87 ARG A O 1
ATOM 700 N N . VAL A 1 88 ? -10.728 -15.085 -5.407 1.00 58.66 88 VAL A N 1
ATOM 701 C CA . VAL A 1 88 ? -9.767 -15.635 -6.362 1.00 58.66 88 VAL A CA 1
ATOM 702 C C . VAL A 1 88 ? -8.967 -16.745 -5.687 1.00 58.66 88 VAL A C 1
ATOM 704 O O . VAL A 1 88 ? -8.132 -16.499 -4.817 1.00 58.66 88 VAL A O 1
ATOM 707 N N . VAL A 1 89 ? -9.199 -17.984 -6.121 1.00 58.34 89 VAL A N 1
ATOM 708 C CA . VAL A 1 89 ? -8.320 -19.118 -5.806 1.00 58.34 89 VAL A CA 1
ATOM 709 C C . VAL A 1 89 ? -6.994 -18.879 -6.527 1.00 58.34 89 VAL A C 1
ATOM 711 O O . VAL A 1 89 ? -7.017 -18.702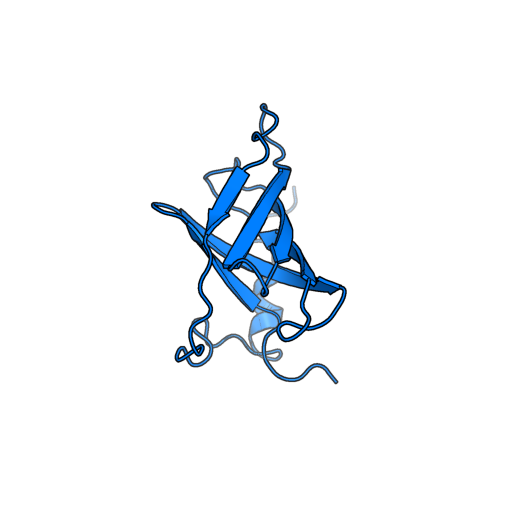 -7.740 1.00 58.34 89 VAL A O 1
ATOM 714 N N . ASN A 1 90 ? -5.885 -18.820 -5.772 1.00 57.59 90 ASN A N 1
ATOM 715 C CA . ASN A 1 90 ? -4.503 -18.538 -6.208 1.00 57.59 90 ASN A CA 1
ATOM 716 C C . ASN A 1 90 ? -4.345 -18.322 -7.734 1.00 57.59 90 ASN A C 1
ATOM 718 O O . ASN A 1 90 ? -4.187 -19.302 -8.469 1.00 57.59 90 ASN A O 1
ATOM 722 N N . PRO A 1 91 ? -4.370 -17.066 -8.219 1.00 51.72 91 PRO A N 1
ATOM 723 C CA . PRO 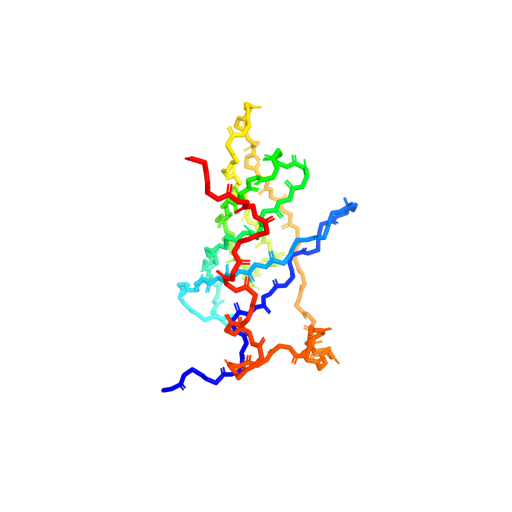A 1 91 ? -4.529 -16.776 -9.646 1.00 51.72 91 PRO A CA 1
ATOM 724 C C . PRO A 1 91 ? -3.361 -17.255 -10.505 1.00 51.72 91 PRO A C 1
ATOM 726 O O . PRO A 1 91 ? -3.512 -17.399 -11.714 1.00 51.72 91 PRO A O 1
ATOM 729 N N . ILE A 1 92 ? -2.199 -17.488 -9.894 1.00 55.28 92 ILE A N 1
ATOM 730 C CA . ILE A 1 92 ? -0.982 -17.857 -10.616 1.00 55.28 92 ILE A CA 1
ATOM 731 C C . ILE A 1 92 ? -0.753 -19.376 -10.562 1.00 55.28 92 ILE A C 1
ATOM 733 O O . ILE A 1 92 ? 0.146 -19.891 -11.216 1.00 55.28 92 ILE A O 1
ATOM 737 N N . GLY A 1 93 ? -1.545 -20.119 -9.775 1.00 54.00 93 GLY A N 1
ATOM 738 C CA . GLY A 1 93 ? -1.311 -21.544 -9.519 1.00 54.00 93 GLY A CA 1
ATOM 739 C C . GLY A 1 93 ? 0.056 -21.829 -8.881 1.00 54.00 93 GLY A C 1
ATOM 740 O O . GLY A 1 93 ? 0.449 -22.991 -8.777 1.00 54.00 93 GLY A O 1
ATOM 741 N N . ILE A 1 94 ? 0.786 -20.786 -8.468 1.00 53.72 94 ILE A N 1
ATOM 742 C CA . ILE A 1 94 ? 2.134 -20.899 -7.931 1.00 53.72 94 ILE A CA 1
ATOM 743 C C . ILE A 1 94 ? 2.036 -21.255 -6.454 1.00 53.72 94 ILE A C 1
ATOM 745 O O . ILE A 1 94 ? 1.487 -20.510 -5.645 1.00 53.72 94 ILE A O 1
ATOM 749 N N . ASN A 1 95 ? 2.576 -22.407 -6.109 1.00 55.12 95 ASN A N 1
ATOM 750 C CA . ASN A 1 95 ? 2.869 -22.840 -4.762 1.00 55.12 95 ASN A CA 1
ATOM 751 C C . ASN A 1 95 ? 4.392 -22.912 -4.576 1.00 55.12 95 ASN A C 1
ATOM 753 O O . ASN A 1 95 ? 5.178 -22.643 -5.484 1.00 55.12 95 ASN A O 1
ATOM 757 N N . TRP A 1 96 ? 4.821 -23.284 -3.375 1.00 48.12 96 TRP A N 1
ATOM 758 C CA . TRP A 1 96 ? 6.244 -23.418 -3.076 1.00 48.12 96 TRP A CA 1
ATOM 759 C C . TRP A 1 96 ? 6.976 -24.398 -4.006 1.00 48.12 96 TRP A C 1
ATOM 761 O O . TRP A 1 96 ? 8.150 -24.195 -4.296 1.00 48.12 96 TRP A O 1
ATOM 771 N N . GLU A 1 97 ? 6.310 -25.446 -4.490 1.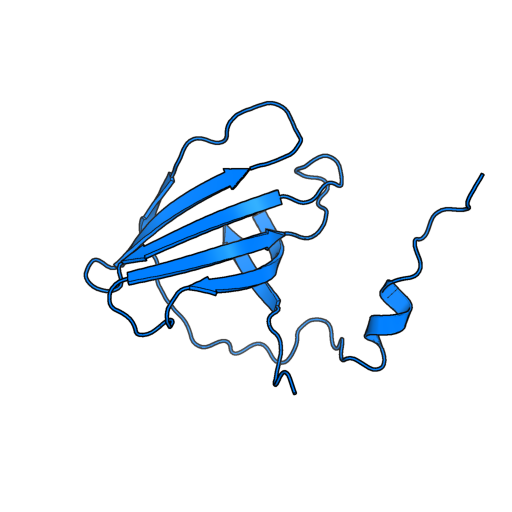00 57.16 97 GLU A N 1
ATOM 772 C CA . GLU A 1 97 ? 6.947 -26.475 -5.311 1.00 57.16 97 GLU A CA 1
ATOM 773 C C . GLU A 1 97 ? 7.180 -26.040 -6.757 1.00 57.16 97 GLU A C 1
ATOM 775 O O . GLU A 1 97 ? 8.227 -26.365 -7.304 1.00 57.16 97 GLU A O 1
ATOM 780 N N . ASN A 1 98 ? 6.276 -25.262 -7.356 1.00 60.50 98 ASN A N 1
ATOM 781 C CA . ASN A 1 98 ? 6.430 -24.779 -8.737 1.00 60.50 98 ASN A CA 1
ATOM 782 C C . ASN A 1 98 ? 6.941 -23.323 -8.837 1.00 60.50 98 ASN A C 1
ATOM 784 O O . ASN A 1 98 ? 7.323 -22.882 -9.916 1.00 60.50 98 ASN A O 1
ATOM 788 N N . GLY A 1 99 ? 6.989 -22.573 -7.729 1.00 54.22 99 GLY A N 1
ATOM 789 C CA . GLY A 1 99 ? 7.520 -21.205 -7.686 1.00 54.22 99 GLY A CA 1
ATOM 790 C C . GLY A 1 99 ? 9.047 -21.118 -7.637 1.00 54.22 99 GLY A C 1
ATOM 791 O O . GLY A 1 99 ? 9.609 -20.080 -7.986 1.00 54.22 99 GLY A O 1
ATOM 792 N N . LYS A 1 100 ? 9.732 -22.204 -7.248 1.00 51.84 100 LYS A N 1
ATOM 793 C CA . LYS A 1 100 ? 11.206 -22.296 -7.244 1.00 51.84 100 LYS A CA 1
ATOM 794 C C . LYS A 1 100 ? 11.792 -22.080 -8.643 1.00 51.84 100 LYS A C 1
ATOM 796 O O . LYS A 1 100 ? 12.836 -21.444 -8.772 1.00 51.84 100 LYS A O 1
ATOM 801 N N . ASP A 1 101 ? 11.080 -22.513 -9.678 1.00 49.78 101 ASP A N 1
ATOM 802 C CA . ASP A 1 101 ? 11.539 -22.459 -11.070 1.00 49.78 101 ASP A CA 1
ATOM 803 C C . ASP A 1 101 ? 11.408 -21.063 -11.704 1.00 49.78 101 ASP A C 1
ATOM 805 O O . ASP A 1 101 ? 12.006 -20.792 -12.738 1.00 49.78 101 ASP A O 1
ATOM 809 N N . LEU A 1 102 ? 10.689 -20.133 -11.065 1.00 48.53 102 LEU A N 1
ATOM 810 C CA . LEU A 1 102 ? 10.600 -18.734 -11.511 1.00 48.53 102 LEU A CA 1
ATOM 811 C C . LEU A 1 102 ? 11.757 -17.867 -10.997 1.00 48.53 102 LEU A C 1
ATOM 813 O O . LEU A 1 102 ? 11.899 -16.717 -11.402 1.00 48.53 102 LEU A O 1
ATOM 817 N N . SER A 1 103 ? 12.596 -18.413 -10.111 1.00 42.50 103 SER A N 1
ATOM 818 C CA . SER A 1 103 ? 13.789 -17.735 -9.595 1.00 42.50 103 SER A CA 1
ATOM 819 C C . SER A 1 103 ? 15.002 -17.834 -10.528 1.00 42.50 103 SER A C 1
ATOM 821 O O . SER A 1 103 ? 16.054 -17.271 -10.224 1.00 42.50 103 SER A O 1
ATOM 823 N N . THR A 1 104 ? 14.879 -18.518 -11.674 1.00 40.09 104 THR A N 1
ATOM 824 C CA . THR A 1 104 ? 15.926 -18.531 -12.702 1.00 40.09 104 THR A CA 1
ATOM 825 C C . THR A 1 104 ? 15.769 -17.293 -13.595 1.00 40.09 104 THR A C 1
ATOM 827 O O . THR A 1 104 ? 14.778 -17.188 -14.318 1.00 40.09 104 THR A O 1
ATOM 830 N N . PRO A 1 105 ? 16.699 -16.320 -13.563 1.00 39.41 105 PRO A N 1
ATOM 831 C CA . PRO A 1 105 ? 16.588 -15.135 -14.407 1.00 39.41 105 PRO A CA 1
ATOM 832 C C . PRO A 1 105 ? 16.689 -15.525 -15.895 1.00 39.41 105 PRO A C 1
ATOM 834 O O . PRO A 1 105 ? 17.522 -16.364 -16.242 1.00 39.41 105 PRO A O 1
ATOM 837 N N . PRO A 1 106 ? 15.915 -14.899 -16.804 1.00 41.97 106 PRO A N 1
ATOM 838 C CA . PRO A 1 106 ? 15.925 -15.235 -18.230 1.00 41.97 106 PRO A CA 1
ATOM 839 C C . PRO A 1 106 ? 17.116 -14.642 -19.005 1.00 41.97 106 PRO A C 1
ATOM 841 O O . PRO A 1 106 ? 17.106 -14.650 -20.235 1.00 41.97 106 PRO A O 1
ATOM 844 N N . PHE A 1 107 ? 18.149 -14.122 -18.335 1.00 35.34 107 PHE A N 1
ATOM 845 C CA . PHE A 1 107 ? 19.279 -13.486 -19.014 1.00 35.34 107 PHE A CA 1
ATOM 846 C C . PHE A 1 107 ? 20.577 -14.286 -18.861 1.00 35.34 107 PHE A C 1
ATOM 848 O O . PHE A 1 107 ? 20.923 -14.679 -17.744 1.00 35.34 107 PHE A O 1
ATOM 855 N N . PRO A 1 108 ? 21.327 -14.503 -19.959 1.00 41.19 108 PRO A N 1
ATOM 856 C CA . PRO A 1 108 ? 22.640 -15.122 -19.885 1.00 41.19 108 PRO A CA 1
ATOM 857 C C . PRO A 1 108 ? 23.595 -14.199 -19.122 1.00 41.19 108 PRO A C 1
ATOM 859 O O . PRO A 1 108 ? 23.715 -13.014 -19.439 1.00 41.19 108 PRO A O 1
ATOM 862 N N . GLN A 1 109 ? 24.282 -14.751 -18.122 1.00 36.75 109 GLN A N 1
ATOM 863 C CA . GLN A 1 109 ? 25.426 -14.091 -17.499 1.00 36.75 109 GLN A CA 1
ATOM 864 C C . GLN A 1 109 ? 26.515 -13.910 -18.564 1.00 36.75 109 GLN A C 1
ATOM 866 O O . GLN A 1 109 ? 26.900 -14.875 -19.228 1.00 36.75 109 GLN A O 1
ATOM 871 N N . LYS A 1 110 ? 26.964 -12.668 -18.746 1.00 39.03 110 LYS A N 1
ATOM 872 C CA . LYS A 1 110 ? 28.117 -12.308 -19.571 1.00 39.03 110 LYS A CA 1
ATOM 873 C C . LYS A 1 110 ? 29.295 -11.972 -18.669 1.00 39.03 110 LYS A C 1
ATOM 875 O O . LYS A 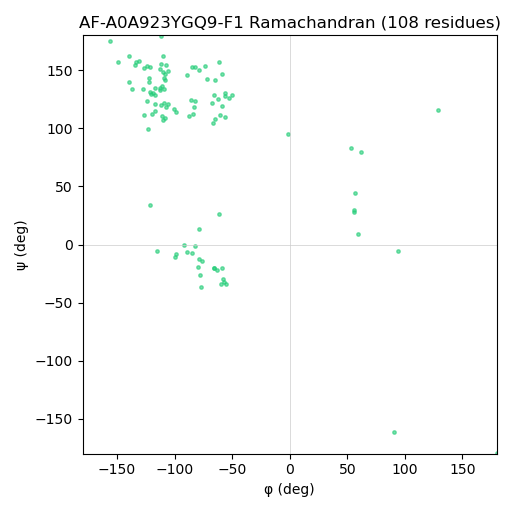1 110 ? 29.041 -11.339 -17.621 1.00 39.03 110 LYS A O 1
#

pLDDT: mean 71.31, std 19.29, range [24.3, 95.94]